Protein AF-A0A967HHI3-F1 (afdb_monomer_lite)

Radius of gyration: 15.26 Å; chains: 1; bounding box: 33×22×44 Å

Structure (mmCIF, N/CA/C/O backbone):
data_AF-A0A967HHI3-F1
#
_entry.id   AF-A0A967HHI3-F1
#
loop_
_atom_site.group_PDB
_atom_site.id
_atom_site.type_symbol
_atom_site.label_atom_id
_atom_site.label_alt_id
_atom_site.label_comp_id
_atom_site.label_asym_id
_atom_site.label_entity_id
_atom_site.label_seq_id
_atom_site.pdbx_PDB_ins_code
_atom_site.Cartn_x
_atom_site.Cartn_y
_atom_site.Cartn_z
_atom_site.occupancy
_atom_site.B_iso_or_equiv
_atom_site.auth_seq_id
_atom_site.auth_comp_id
_atom_site.auth_asym_id
_atom_site.auth_atom_id
_atom_site.pdbx_PDB_model_num
ATOM 1 N N . MET A 1 1 ? 14.608 4.678 -19.673 1.00 83.06 1 MET A N 1
ATOM 2 C CA . MET A 1 1 ? 13.548 5.176 -18.765 1.00 83.06 1 MET A CA 1
ATOM 3 C C . MET A 1 1 ? 12.314 4.309 -18.983 1.00 83.06 1 MET A C 1
ATOM 5 O O . MET A 1 1 ? 11.999 4.067 -20.138 1.00 83.06 1 MET A O 1
ATOM 9 N N . ILE A 1 2 ? 11.673 3.788 -17.928 1.00 92.69 2 ILE A N 1
ATOM 10 C CA . ILE A 1 2 ? 10.433 2.995 -18.059 1.00 92.69 2 ILE A CA 1
ATOM 11 C C . ILE A 1 2 ? 9.254 3.969 -18.132 1.00 92.69 2 ILE A C 1
ATOM 13 O O . ILE A 1 2 ? 9.098 4.805 -17.242 1.00 92.69 2 ILE A O 1
ATOM 17 N N . GLY A 1 3 ? 8.443 3.888 -19.187 1.00 94.75 3 GLY A N 1
ATOM 18 C CA . GLY A 1 3 ? 7.264 4.738 -19.332 1.00 94.75 3 G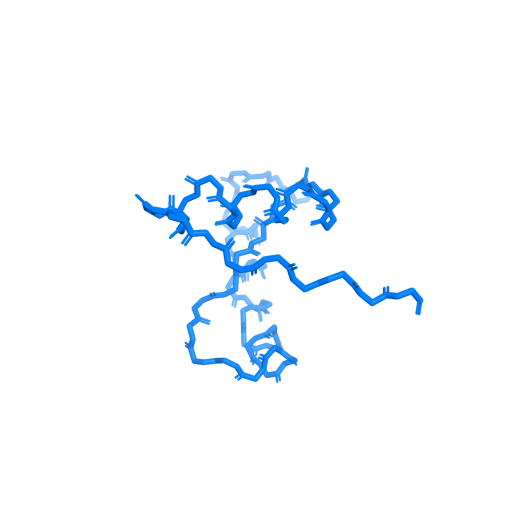LY A CA 1
ATOM 19 C C . GLY A 1 3 ? 6.098 4.246 -18.470 1.00 94.75 3 GLY A C 1
ATOM 20 O O . GLY A 1 3 ? 5.863 3.052 -18.340 1.00 94.75 3 GLY A O 1
ATOM 21 N N . HIS A 1 4 ? 5.320 5.163 -17.895 1.00 92.50 4 HIS A N 1
ATOM 22 C CA . HIS A 1 4 ? 4.252 4.818 -16.944 1.00 92.50 4 HIS A CA 1
ATOM 23 C C . HIS A 1 4 ? 3.069 4.022 -17.542 1.00 92.50 4 HIS A C 1
ATOM 25 O O . HIS A 1 4 ? 2.296 3.441 -16.788 1.00 92.50 4 HIS A O 1
ATOM 31 N N . ARG A 1 5 ? 2.919 3.987 -18.875 1.00 94.00 5 ARG A N 1
ATOM 32 C CA . ARG A 1 5 ? 1.880 3.221 -19.603 1.00 94.00 5 ARG A CA 1
ATOM 33 C C . ARG A 1 5 ? 2.464 2.133 -20.506 1.00 94.00 5 ARG A C 1
ATOM 35 O O . ARG A 1 5 ? 1.819 1.741 -21.473 1.00 94.00 5 ARG A O 1
ATOM 42 N N . THR A 1 6 ? 3.696 1.696 -20.254 1.00 97.69 6 THR A N 1
ATOM 43 C CA . THR A 1 6 ? 4.359 0.705 -21.107 1.00 97.69 6 THR A CA 1
ATOM 44 C C . THR A 1 6 ? 4.284 -0.702 -20.503 1.00 97.69 6 THR A C 1
ATOM 46 O O . THR A 1 6 ? 4.158 -0.834 -19.278 1.00 97.69 6 THR A O 1
ATOM 49 N N . PRO A 1 7 ? 4.379 -1.765 -21.324 1.00 97.94 7 PRO A N 1
ATOM 50 C CA . PRO A 1 7 ? 4.380 -3.147 -20.837 1.00 97.94 7 PRO A CA 1
ATOM 51 C C . PRO A 1 7 ? 5.476 -3.428 -19.799 1.00 97.94 7 PRO A C 1
ATOM 53 O O . PRO A 1 7 ? 5.292 -4.242 -18.898 1.00 97.94 7 PRO A O 1
ATOM 56 N N . GLU A 1 8 ? 6.606 -2.721 -19.868 1.00 97.75 8 GLU A N 1
ATOM 57 C CA . GLU A 1 8 ? 7.701 -2.853 -18.906 1.00 97.75 8 GLU A CA 1
ATOM 58 C C . GLU A 1 8 ? 7.300 -2.366 -17.505 1.00 97.75 8 GLU A C 1
ATOM 60 O O . GLU A 1 8 ? 7.713 -2.965 -16.510 1.00 97.75 8 GLU A O 1
ATOM 65 N N . MET A 1 9 ? 6.469 -1.318 -17.403 1.00 96.00 9 MET A N 1
ATOM 66 C CA . MET A 1 9 ? 5.920 -0.872 -16.116 1.00 96.00 9 MET A CA 1
ATOM 67 C C . MET A 1 9 ? 4.956 -1.913 -15.546 1.00 96.00 9 MET A C 1
ATOM 69 O O . MET A 1 9 ? 5.020 -2.229 -14.358 1.00 96.00 9 MET A O 1
ATOM 73 N N . GLU A 1 10 ? 4.099 -2.498 -16.384 1.00 95.25 10 GLU A N 1
ATOM 74 C CA . GLU A 1 10 ? 3.196 -3.568 -15.953 1.00 95.25 10 GLU A CA 1
ATOM 75 C C . GLU A 1 10 ? 3.980 -4.789 -15.448 1.00 95.25 10 GLU A C 1
ATOM 77 O O . GLU A 1 10 ? 3.700 -5.310 -14.364 1.00 95.25 10 GLU A O 1
ATOM 82 N N . ALA A 1 11 ? 5.005 -5.214 -16.192 1.00 96.69 11 ALA A N 1
ATOM 83 C CA . ALA A 1 11 ? 5.882 -6.313 -15.804 1.00 96.69 11 ALA A CA 1
ATOM 84 C C . ALA A 1 11 ? 6.603 -6.024 -14.478 1.00 96.69 11 ALA A C 1
ATOM 86 O O . ALA A 1 11 ? 6.691 -6.902 -13.615 1.00 96.69 11 ALA A O 1
ATOM 87 N N . LEU A 1 12 ? 7.071 -4.787 -14.279 1.00 95.50 12 LEU A N 1
ATOM 88 C CA . LEU A 1 12 ? 7.671 -4.353 -13.021 1.00 95.50 12 LEU A CA 1
ATOM 89 C C . LEU A 1 12 ? 6.679 -4.473 -11.860 1.00 95.50 12 LEU A C 1
ATOM 91 O O . LEU A 1 12 ? 7.012 -5.105 -10.856 1.00 95.50 12 LEU A O 1
ATOM 95 N N . VAL A 1 13 ? 5.472 -3.916 -12.002 1.00 95.00 13 VAL A N 1
ATOM 96 C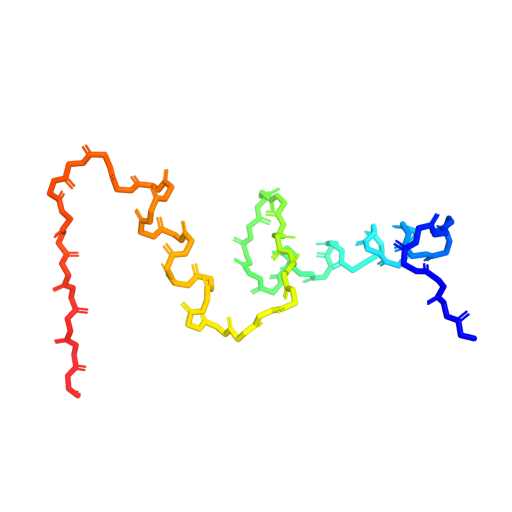 CA . VAL A 1 13 ? 4.432 -3.967 -10.964 1.00 95.00 13 VAL A CA 1
ATOM 97 C C . VAL A 1 13 ? 4.068 -5.415 -10.639 1.00 95.00 13 VAL A C 1
ATOM 99 O O . VAL A 1 13 ? 4.038 -5.780 -9.467 1.00 95.00 13 VAL A O 1
ATOM 102 N N . ARG A 1 14 ? 3.869 -6.275 -11.646 1.00 95.06 14 ARG A N 1
ATOM 103 C CA . ARG A 1 14 ? 3.585 -7.707 -11.440 1.00 95.06 14 ARG A CA 1
ATOM 104 C C . ARG A 1 14 ? 4.710 -8.409 -10.682 1.00 95.06 14 ARG A C 1
ATOM 106 O O . ARG A 1 14 ? 4.438 -9.152 -9.739 1.00 95.06 14 ARG A O 1
ATOM 113 N N . ARG A 1 15 ? 5.967 -8.148 -11.050 1.00 96.62 15 ARG A N 1
ATOM 114 C CA . ARG A 1 15 ? 7.146 -8.766 -10.425 1.00 96.62 15 ARG A CA 1
ATOM 115 C C . ARG A 1 15 ? 7.268 -8.425 -8.940 1.00 96.62 15 ARG A C 1
ATOM 117 O O . ARG A 1 15 ? 7.620 -9.297 -8.151 1.00 96.62 15 ARG A O 1
ATOM 124 N N . ILE A 1 16 ? 6.961 -7.190 -8.542 1.00 96.88 16 ILE A N 1
ATOM 125 C CA . ILE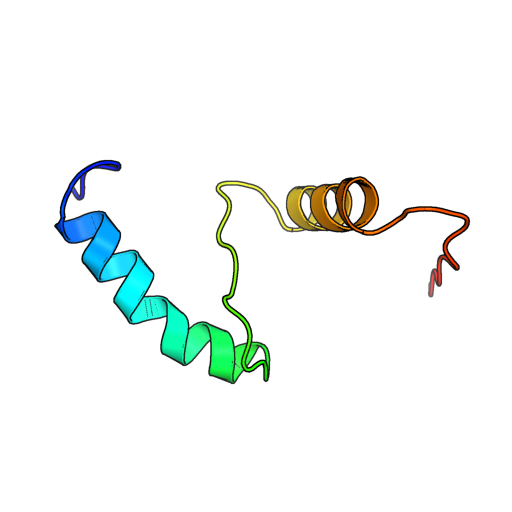 A 1 16 ? 7.087 -6.764 -7.138 1.00 96.88 16 ILE A CA 1
ATOM 126 C C . ILE A 1 16 ? 5.906 -7.191 -6.251 1.00 96.88 16 ILE A C 1
ATOM 128 O O . ILE A 1 16 ? 6.033 -7.166 -5.031 1.00 96.88 16 ILE A O 1
ATOM 132 N N . GLN A 1 17 ? 4.782 -7.656 -6.807 1.00 97.19 17 GLN A N 1
ATOM 133 C CA . GLN A 1 17 ? 3.630 -8.087 -5.997 1.00 97.19 17 GLN A CA 1
ATOM 134 C C . GLN A 1 17 ? 3.937 -9.279 -5.078 1.00 97.19 17 GLN A C 1
ATOM 136 O O . GLN A 1 17 ? 3.505 -9.298 -3.928 1.00 97.19 17 GLN A O 1
ATOM 141 N N . ALA A 1 18 ? 4.666 -10.291 -5.560 1.00 96.19 18 ALA A N 1
ATOM 142 C CA . ALA A 1 18 ? 5.012 -11.463 -4.752 1.00 96.19 18 ALA A CA 1
ATOM 143 C C . ALA A 1 18 ? 5.854 -11.113 -3.505 1.00 96.19 18 ALA A C 1
ATOM 145 O O . ALA A 1 18 ? 5.420 -11.456 -2.403 1.00 96.19 18 ALA A O 1
ATOM 146 N N . PRO A 1 19 ? 6.989 -10.391 -3.617 1.00 97.94 19 PRO A N 1
ATOM 147 C CA . PRO A 1 19 ? 7.758 -10.001 -2.438 1.00 97.94 19 PRO A CA 1
ATOM 148 C C . PRO A 1 19 ? 6.988 -9.039 -1.524 1.00 97.94 19 PRO A C 1
ATOM 150 O O . PRO A 1 19 ? 7.071 -9.181 -0.308 1.00 97.94 19 PRO A O 1
ATOM 153 N N . LEU A 1 20 ? 6.184 -8.116 -2.069 1.00 97.94 20 LEU A N 1
ATOM 154 C CA . LEU A 1 20 ? 5.354 -7.232 -1.243 1.00 97.94 20 LEU A CA 1
ATOM 155 C C . LEU A 1 20 ? 4.343 -8.023 -0.402 1.00 97.94 20 LEU A C 1
ATOM 157 O O . LEU A 1 20 ? 4.221 -7.773 0.794 1.00 97.94 20 LEU A O 1
ATOM 161 N N . ARG A 1 21 ? 3.668 -9.021 -0.983 1.00 97.94 21 ARG A N 1
ATOM 162 C CA . ARG A 1 21 ? 2.760 -9.910 -0.237 1.00 97.94 21 ARG A CA 1
ATOM 163 C C . ARG A 1 21 ? 3.463 -10.663 0.890 1.00 97.94 21 ARG A C 1
ATOM 165 O O . ARG A 1 21 ? 2.902 -10.765 1.978 1.00 97.94 21 ARG A O 1
ATOM 172 N N . ALA A 1 22 ? 4.690 -11.133 0.658 1.00 97.88 22 ALA A N 1
ATOM 173 C CA . ALA A 1 22 ? 5.496 -11.786 1.688 1.00 97.88 22 ALA A CA 1
ATOM 174 C C . ALA A 1 22 ? 5.865 -10.820 2.831 1.00 97.88 22 ALA A C 1
ATOM 176 O O . ALA A 1 22 ? 5.686 -11.160 3.999 1.00 97.88 22 ALA A O 1
ATOM 177 N N . ILE A 1 23 ? 6.307 -9.599 2.504 1.00 97.81 23 ILE A N 1
ATOM 178 C CA . ILE A 1 23 ? 6.654 -8.554 3.485 1.00 97.81 23 ILE A CA 1
ATOM 179 C C . ILE A 1 23 ? 5.438 -8.176 4.337 1.00 97.81 23 ILE A C 1
ATOM 181 O O . ILE A 1 23 ? 5.519 -8.153 5.563 1.00 97.81 23 ILE A O 1
ATOM 185 N N . PHE A 1 24 ? 4.297 -7.921 3.694 1.00 97.25 24 PHE A N 1
ATOM 186 C CA . PHE A 1 24 ? 3.058 -7.536 4.372 1.00 97.25 24 PHE A CA 1
ATOM 187 C C . PHE A 1 24 ? 2.270 -8.723 4.940 1.00 97.25 24 PHE A C 1
ATOM 189 O O . PHE A 1 24 ? 1.205 -8.513 5.517 1.00 97.25 24 PHE A O 1
ATOM 196 N N . ARG A 1 25 ? 2.779 -9.955 4.787 1.00 98.19 25 ARG A N 1
ATOM 197 C CA . ARG A 1 25 ? 2.155 -11.202 5.258 1.00 98.19 25 ARG A CA 1
ATOM 198 C C . ARG A 1 25 ? 0.673 -11.293 4.876 1.00 98.19 25 ARG A C 1
ATOM 200 O O . ARG A 1 25 ? -0.187 -11.536 5.718 1.00 98.19 25 ARG A O 1
ATOM 207 N N . THR A 1 26 ? 0.373 -11.054 3.602 1.00 97.19 26 THR A N 1
ATOM 208 C CA . THR A 1 26 ? -1.000 -11.006 3.084 1.00 97.19 26 THR A CA 1
ATOM 209 C C . THR A 1 26 ? -1.141 -11.794 1.789 1.00 97.19 26 THR A C 1
ATOM 211 O O . THR A 1 26 ? -0.247 -11.804 0.946 1.00 97.19 26 THR A O 1
ATOM 214 N N . GLU A 1 27 ? -2.298 -12.424 1.601 1.00 96.75 27 GLU A N 1
ATOM 215 C CA . GLU A 1 27 ? -2.666 -13.083 0.342 1.00 96.75 27 GLU A CA 1
ATOM 216 C C . GLU A 1 27 ? -3.283 -12.098 -0.665 1.00 96.75 27 GLU A C 1
ATOM 218 O O . GLU A 1 27 ? -3.318 -12.359 -1.871 1.00 96.75 27 GLU A O 1
ATOM 223 N N . ARG A 1 28 ? -3.747 -10.936 -0.181 1.00 95.56 28 ARG A N 1
ATOM 224 C CA . ARG A 1 28 ? -4.395 -9.901 -0.996 1.00 95.56 28 ARG A CA 1
ATOM 225 C C . ARG A 1 28 ? -3.365 -9.098 -1.805 1.00 95.56 28 ARG A C 1
ATOM 227 O O . ARG A 1 28 ? -2.213 -8.994 -1.384 1.00 95.56 28 ARG A O 1
ATOM 234 N N . PRO A 1 29 ? -3.758 -8.494 -2.941 1.00 94.69 29 PRO A N 1
ATOM 235 C CA . PRO A 1 29 ? -2.889 -7.576 -3.673 1.00 94.69 29 PRO A CA 1
ATOM 236 C C . PRO A 1 29 ? -2.403 -6.422 -2.789 1.00 94.69 29 PRO A C 1
ATOM 238 O O . PRO A 1 29 ? -3.157 -5.912 -1.957 1.00 94.69 29 PRO A O 1
ATOM 241 N N . VAL A 1 30 ? -1.161 -5.989 -3.002 1.00 96.19 30 VAL A N 1
ATOM 242 C CA . VAL A 1 30 ? -0.599 -4.814 -2.327 1.00 96.19 30 VAL A CA 1
ATOM 243 C C . VAL A 1 30 ? -0.694 -3.626 -3.277 1.00 96.19 30 VAL A C 1
ATOM 245 O O . VAL A 1 30 ? -0.086 -3.627 -4.350 1.00 96.19 30 VAL A O 1
ATOM 248 N N . TYR A 1 31 ? -1.473 -2.616 -2.894 1.00 94.06 31 TYR A N 1
ATOM 249 C CA . TYR A 1 31 ? -1.636 -1.399 -3.684 1.00 94.06 31 TYR A CA 1
ATOM 250 C C . TYR A 1 31 ? -0.415 -0.488 -3.555 1.00 94.06 31 TYR A C 1
ATOM 252 O O . TYR A 1 31 ? 0.105 -0.275 -2.461 1.00 94.06 31 TYR A O 1
ATOM 260 N N . ILE A 1 32 ? 0.019 0.060 -4.690 1.00 94.00 32 ILE A N 1
ATOM 261 C CA . ILE A 1 32 ? 1.159 0.971 -4.801 1.00 94.00 32 ILE A CA 1
ATOM 262 C C . ILE A 1 32 ? 0.616 2.308 -5.293 1.00 94.00 32 ILE A C 1
ATOM 264 O O . ILE A 1 32 ? -0.056 2.354 -6.323 1.00 94.00 32 ILE A O 1
ATOM 268 N N . ALA A 1 33 ? 0.906 3.383 -4.565 1.00 93.75 33 ALA A N 1
ATOM 269 C CA . ALA A 1 33 ? 0.467 4.731 -4.899 1.00 93.75 33 ALA A CA 1
ATOM 270 C C . ALA A 1 33 ? 1.665 5.693 -4.905 1.00 93.75 33 ALA A C 1
ATOM 272 O O . ALA A 1 33 ? 2.559 5.542 -4.069 1.00 93.75 33 ALA A O 1
ATOM 273 N N . PRO A 1 34 ? 1.699 6.693 -5.807 1.00 93.56 34 PRO A N 1
ATOM 274 C CA . PRO A 1 34 ? 2.710 7.748 -5.801 1.00 93.56 34 PRO A CA 1
ATOM 275 C C . PRO A 1 34 ? 2.412 8.775 -4.691 1.00 93.56 34 PRO A C 1
ATOM 277 O O . PRO A 1 34 ? 2.190 9.954 -4.955 1.00 93.56 34 PRO A O 1
ATOM 280 N N . SER A 1 35 ? 2.360 8.315 -3.442 1.00 96.00 35 SER A N 1
ATOM 281 C CA . SER A 1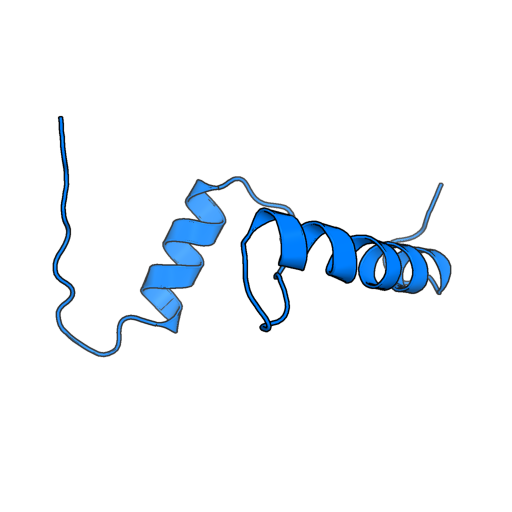 35 ? 2.109 9.124 -2.248 1.00 96.00 35 SER A CA 1
ATOM 282 C C . SER A 1 35 ? 3.001 8.673 -1.091 1.00 96.00 35 SER A C 1
ATOM 284 O O . SER A 1 35 ? 3.580 7.588 -1.112 1.00 96.00 35 SER A O 1
ATOM 286 N N . SER A 1 36 ? 3.075 9.484 -0.038 1.00 97.00 36 SER A N 1
ATOM 287 C CA . SER A 1 36 ? 3.624 9.058 1.251 1.00 97.00 36 SER A CA 1
ATOM 288 C C . SER A 1 36 ? 2.709 8.035 1.941 1.00 97.00 36 SER A C 1
ATOM 290 O O . SER A 1 36 ? 1.563 7.805 1.532 1.00 97.00 36 SER A O 1
ATOM 292 N N . GLY A 1 37 ? 3.190 7.471 3.054 1.00 94.69 37 GLY A N 1
ATOM 293 C CA . GLY A 1 37 ? 2.382 6.611 3.921 1.00 94.69 37 GLY A CA 1
ATOM 294 C C . GLY A 1 37 ? 1.116 7.297 4.450 1.00 94.69 37 GLY A C 1
ATOM 295 O O . GLY A 1 37 ? 0.074 6.653 4.533 1.00 94.69 37 GLY A O 1
ATOM 296 N N . THR A 1 38 ? 1.155 8.607 4.720 1.00 96.81 38 THR A N 1
ATOM 297 C CA . THR A 1 38 ? -0.024 9.365 5.177 1.00 96.81 38 THR A CA 1
ATOM 298 C C . THR A 1 38 ? -1.139 9.404 4.130 1.00 96.81 38 THR A C 1
ATOM 300 O O . THR A 1 38 ? -2.306 9.274 4.490 1.00 96.81 38 THR A O 1
ATOM 303 N N . GLY A 1 39 ? -0.803 9.464 2.836 1.00 97.94 39 GLY A N 1
ATOM 304 C CA . GLY A 1 39 ? -1.796 9.353 1.760 1.00 97.94 39 GLY A CA 1
ATOM 305 C C . GLY A 1 39 ? -2.513 7.997 1.754 1.00 97.94 39 GLY A C 1
ATOM 306 O O . GLY A 1 39 ? -3.728 7.931 1.568 1.00 97.94 39 GLY A O 1
ATOM 307 N N . MET A 1 40 ? -1.794 6.908 2.046 1.00 96.69 40 MET A N 1
ATOM 308 C CA . MET A 1 40 ? -2.402 5.577 2.176 1.00 96.69 40 MET A CA 1
ATOM 309 C C . MET A 1 40 ? -3.236 5.427 3.455 1.00 96.69 40 MET A C 1
ATOM 311 O O . MET A 1 40 ? -4.250 4.729 3.432 1.00 96.69 40 MET A O 1
ATOM 315 N N . MET A 1 41 ? -2.870 6.104 4.550 1.00 95.62 41 MET A N 1
ATOM 316 C CA . MET A 1 41 ? -3.704 6.167 5.760 1.00 95.62 41 MET A CA 1
ATOM 317 C C . MET A 1 41 ? -5.050 6.845 5.461 1.00 95.62 41 MET A C 1
ATOM 319 O O . MET A 1 41 ? -6.103 6.307 5.805 1.00 95.62 41 MET A O 1
ATOM 323 N N . GLU A 1 42 ? -5.029 7.980 4.755 1.00 97.00 42 GLU A N 1
ATOM 324 C CA . GLU A 1 42 ? -6.236 8.688 4.311 1.00 97.00 42 GLU A CA 1
ATOM 325 C C . GLU A 1 42 ? -7.094 7.824 3.376 1.00 97.00 42 GLU A C 1
ATOM 327 O O . GLU A 1 42 ? -8.310 7.726 3.567 1.00 97.00 42 GLU A O 1
ATOM 332 N N . ALA A 1 43 ? -6.471 7.140 2.408 1.00 96.75 43 ALA A N 1
ATOM 333 C CA . ALA A 1 43 ? -7.162 6.206 1.522 1.00 96.75 43 ALA A CA 1
ATOM 334 C C . ALA A 1 43 ? -7.842 5.072 2.307 1.00 96.75 43 ALA A C 1
ATOM 336 O O 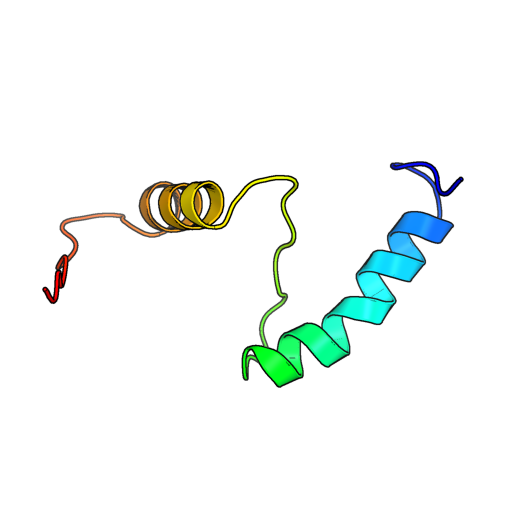. ALA A 1 43 ? -8.985 4.724 2.005 1.00 96.75 43 ALA A O 1
ATOM 337 N N . GLY A 1 44 ? -7.180 4.535 3.335 1.00 95.19 44 GLY A N 1
ATOM 338 C CA . GLY A 1 44 ? -7.750 3.529 4.229 1.00 95.19 44 GLY A CA 1
ATOM 339 C C . GLY A 1 44 ? -9.008 4.029 4.937 1.00 95.19 44 GLY A C 1
ATOM 340 O O . GLY A 1 44 ? -10.053 3.385 4.856 1.00 95.19 44 GLY A O 1
ATOM 341 N N . VAL A 1 45 ? -8.945 5.206 5.568 1.00 95.62 45 VAL A N 1
ATOM 342 C CA . VAL A 1 45 ? -10.103 5.788 6.266 1.00 95.62 45 VAL A CA 1
ATOM 343 C C . VAL A 1 45 ? -11.241 6.082 5.289 1.00 95.62 45 VAL A C 1
ATOM 345 O O . VAL A 1 45 ? -12.354 5.610 5.506 1.00 95.62 45 VAL A O 1
ATOM 348 N N . ARG A 1 46 ? -10.982 6.793 4.184 1.00 96.31 46 ARG A N 1
ATOM 349 C CA . ARG A 1 46 ? -12.039 7.194 3.238 1.00 96.31 46 ARG A CA 1
ATOM 350 C C . ARG A 1 46 ? -12.745 6.022 2.561 1.00 96.31 46 ARG A C 1
ATOM 352 O O . ARG A 1 46 ? -13.929 6.138 2.265 1.00 96.31 46 ARG A O 1
ATOM 359 N N . ASN A 1 47 ? -12.042 4.917 2.307 1.00 96.06 47 ASN A N 1
ATOM 360 C CA . ASN A 1 47 ? -12.611 3.787 1.566 1.00 96.06 47 ASN A CA 1
ATOM 361 C C . ASN A 1 47 ? -13.129 2.652 2.463 1.00 96.06 47 ASN A C 1
ATOM 363 O O . ASN A 1 47 ? -14.010 1.906 2.038 1.00 96.06 47 ASN A O 1
ATOM 367 N N . ALA A 1 48 ? -12.610 2.496 3.686 1.00 94.75 48 ALA A N 1
ATOM 368 C CA . ALA A 1 48 ? -12.992 1.391 4.572 1.00 94.75 48 ALA A CA 1
ATOM 369 C C . ALA A 1 48 ? -13.908 1.807 5.739 1.00 94.75 48 ALA A C 1
ATOM 371 O O . ALA A 1 48 ? -14.656 0.969 6.251 1.00 94.75 48 ALA A O 1
ATOM 372 N N . ALA A 1 49 ? -13.902 3.078 6.160 1.00 96.06 49 ALA A N 1
ATOM 373 C CA . ALA A 1 49 ? -14.731 3.550 7.268 1.00 96.06 49 ALA A CA 1
ATOM 374 C C . ALA A 1 49 ? -16.170 3.839 6.813 1.00 96.06 49 ALA A C 1
ATOM 376 O O . ALA A 1 49 ? -16.491 4.923 6.338 1.00 96.06 49 ALA A O 1
ATOM 377 N N . ARG A 1 50 ? -17.075 2.867 6.983 1.00 94.56 50 ARG A N 1
ATOM 378 C CA . ARG A 1 50 ? -18.509 3.056 6.672 1.00 94.56 50 ARG A CA 1
ATOM 379 C C . ARG A 1 50 ? -19.313 3.697 7.803 1.00 94.56 50 ARG A C 1
ATOM 381 O O . ARG A 1 50 ? -20.422 4.171 7.578 1.00 94.56 50 ARG A O 1
ATOM 388 N N . ARG A 1 51 ? -18.804 3.626 9.033 1.00 94.50 51 ARG A N 1
ATOM 389 C CA . ARG A 1 51 ? -19.441 4.124 10.262 1.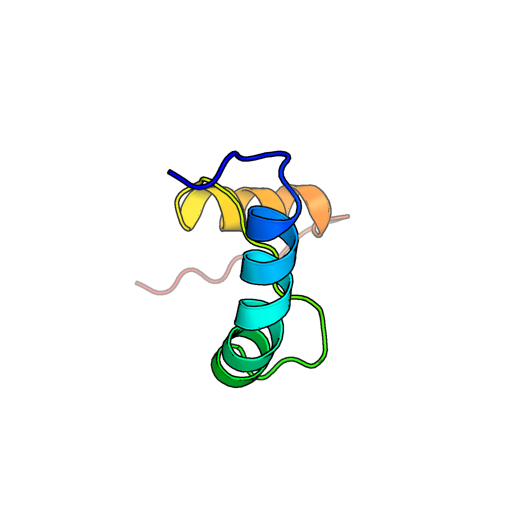00 94.50 51 ARG A CA 1
ATOM 390 C C . ARG A 1 51 ? -18.354 4.633 11.215 1.00 94.50 51 ARG A C 1
ATOM 392 O O . ARG A 1 51 ? -17.267 4.991 10.776 1.00 94.50 51 ARG A O 1
ATOM 399 N N . ARG A 1 52 ? -18.644 4.659 12.518 1.00 95.75 52 ARG A N 1
ATOM 400 C CA . ARG A 1 52 ? -17.683 5.024 13.565 1.00 95.75 52 ARG A CA 1
ATOM 401 C C . ARG A 1 52 ? -16.499 4.052 13.569 1.00 95.75 52 ARG A C 1
ATOM 403 O O . ARG A 1 52 ? -16.697 2.843 13.473 1.00 95.75 52 ARG A O 1
ATOM 410 N N . VAL A 1 53 ? -15.294 4.598 13.704 1.00 95.12 53 VAL A N 1
ATOM 411 C CA . VAL A 1 53 ? -14.027 3.860 13.775 1.00 95.12 53 VAL A CA 1
ATOM 412 C C . VAL A 1 53 ? -13.384 4.140 15.129 1.00 95.12 53 VAL A C 1
ATOM 414 O O . VAL A 1 53 ? -13.365 5.286 15.575 1.00 95.12 53 VAL A O 1
ATOM 417 N N . LEU A 1 54 ? -12.866 3.101 15.784 1.00 95.12 54 LEU A N 1
ATOM 418 C CA . LEU A 1 54 ? -12.026 3.252 16.970 1.00 95.12 54 LEU A CA 1
ATOM 419 C C . LEU A 1 54 ? -10.628 3.710 16.535 1.00 95.12 54 LEU A C 1
ATOM 421 O O . LEU A 1 54 ? -9.935 2.976 15.834 1.00 95.12 54 LEU A O 1
ATOM 425 N N . SER A 1 55 ? -10.224 4.910 16.951 1.00 94.06 55 SER A N 1
ATOM 426 C CA . SER A 1 55 ? -8.880 5.437 16.701 1.00 94.06 55 SER A CA 1
ATOM 427 C C . SER A 1 55 ? -8.000 5.195 17.920 1.00 94.06 55 SER A C 1
ATOM 429 O O . SER A 1 55 ? -8.177 5.843 18.949 1.00 94.06 55 SER A O 1
ATOM 431 N N . LEU A 1 56 ? -7.058 4.261 17.804 1.00 93.69 56 LEU A N 1
ATOM 432 C CA . LEU A 1 56 ? -6.060 3.997 18.836 1.00 93.69 56 LEU A CA 1
ATOM 433 C C . LEU A 1 56 ? -4.847 4.895 18.585 1.00 93.69 56 LEU A C 1
ATOM 435 O O . LEU A 1 56 ? -4.165 4.739 17.574 1.00 93.69 56 LEU A O 1
ATOM 439 N N . VAL A 1 57 ? -4.598 5.840 19.488 1.00 91.19 57 VAL A N 1
ATOM 440 C CA . VAL A 1 57 ? -3.438 6.737 19.438 1.00 91.19 57 VAL A CA 1
ATOM 441 C C . VAL A 1 57 ? -2.577 6.423 20.652 1.00 91.19 57 VAL A C 1
ATOM 443 O O . VAL A 1 57 ? -2.976 6.712 21.777 1.00 91.19 57 VAL A O 1
ATOM 446 N N . ASN A 1 58 ? -1.424 5.800 20.417 1.00 80.31 58 ASN A N 1
ATOM 447 C CA . ASN A 1 58 ? -0.419 5.573 21.451 1.00 80.31 58 ASN A CA 1
ATOM 448 C C . ASN A 1 58 ? 0.621 6.697 21.359 1.00 80.31 58 ASN A C 1
ATOM 450 O O . ASN A 1 58 ? 1.013 7.062 20.248 1.00 80.31 58 ASN A O 1
ATOM 454 N N . GLY A 1 59 ? 0.999 7.255 22.511 1.00 58.28 59 GLY A N 1
ATOM 455 C CA . GLY A 1 59 ? 2.075 8.244 22.639 1.00 58.28 59 GLY A CA 1
ATOM 456 C C . GLY A 1 59 ? 3.452 7.608 22.568 1.00 58.28 59 GLY A C 1
ATOM 457 O O . GLY A 1 59 ? 3.587 6.468 23.068 1.00 58.28 59 GLY A O 1
#

pLDDT: mean 94.69, std 5.64, range [58.28, 98.19]

Secondary structure (DSSP, 8-state):
---TTSHHHHHHHHHHHHHHHHHTT-SSPPP--SS-HHHHHHHHHHHH-SS--------

Sequence (59 aa):
MIGHRTPEMEALVRRIQAPLRAIFRTERPVYIAPSSGTGMMEAGVRNAARRRVLSLVNG

Foldseek 3Di:
DDDCPDVVVVVVQVVVQVVVCVVVVHPDGDDDDPDPPVVVVVVCCVPPPPDDDDDDDDD